Protein AF-A0A523LC96-F1 (afdb_monomer_lite)

Radius of gyration: 19.24 Å; chains: 1; bounding box: 26×58×42 Å

Sequence (80 aa):
MSDLFSTDSPVTEKRFHPLADRMRPINFDQVVGQSHLLGKDKPLRLAIESNQLHSMLFWGPPGTGKTTIARLIARYSDAR

pLDDT: mean 82.94, std 13.51, range [44.5, 94.0]

Structure (mmCIF, N/CA/C/O backbone):
data_AF-A0A523LC96-F1
#
_entry.id   AF-A0A523LC96-F1
#
loop_
_atom_site.group_PDB
_atom_site.id
_atom_site.type_symbol
_atom_site.label_atom_id
_atom_site.label_al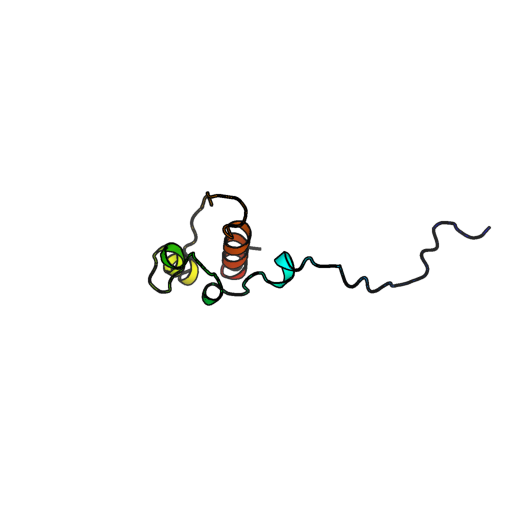t_id
_atom_site.label_comp_id
_atom_site.label_asym_id
_atom_site.label_entity_id
_atom_site.label_seq_id
_atom_site.pdbx_PDB_ins_code
_atom_site.Cartn_x
_atom_site.Cartn_y
_atom_site.Cartn_z
_atom_site.occupancy
_atom_site.B_iso_or_equiv
_atom_site.auth_seq_id
_atom_site.auth_comp_id
_atom_site.auth_asym_id
_atom_site.auth_atom_id
_atom_site.pdbx_PDB_model_num
ATOM 1 N N . MET A 1 1 ? 7.563 46.327 -29.019 1.00 47.53 1 MET A N 1
ATOM 2 C CA . MET A 1 1 ? 8.285 45.481 -28.047 1.00 47.53 1 MET A CA 1
ATOM 3 C C . MET A 1 1 ? 7.369 44.320 -27.717 1.00 47.53 1 MET A C 1
ATOM 5 O O . MET A 1 1 ? 6.415 44.513 -26.981 1.00 47.53 1 MET A O 1
ATOM 9 N N . SER A 1 2 ? 7.569 43.181 -28.377 1.00 52.00 2 SER A N 1
ATOM 10 C CA . SER A 1 2 ? 6.873 41.933 -28.057 1.00 52.00 2 SER A CA 1
ATOM 11 C C . SER A 1 2 ? 7.455 41.385 -26.759 1.00 52.00 2 SER A C 1
ATOM 13 O O . SER A 1 2 ? 8.672 41.230 -26.647 1.00 52.00 2 SER A O 1
ATOM 15 N N . ASP A 1 3 ? 6.588 41.176 -25.779 1.00 64.50 3 ASP A N 1
ATOM 16 C CA . ASP A 1 3 ? 6.925 40.660 -24.462 1.00 64.50 3 ASP A CA 1
ATOM 17 C C . ASP A 1 3 ? 7.433 39.212 -24.575 1.00 64.50 3 ASP A C 1
ATOM 19 O O . ASP A 1 3 ? 6.754 38.321 -25.084 1.00 64.50 3 ASP A O 1
ATOM 23 N N . LEU A 1 4 ? 8.678 39.008 -24.141 1.00 61.00 4 LEU A N 1
ATOM 24 C CA . LEU A 1 4 ? 9.427 37.750 -24.231 1.00 61.00 4 LEU A CA 1
ATOM 25 C C . LEU A 1 4 ? 8.843 36.658 -23.309 1.00 61.00 4 LEU A C 1
ATOM 27 O O . LEU A 1 4 ? 9.240 35.499 -23.405 1.00 61.00 4 LEU A O 1
ATOM 31 N N . PHE A 1 5 ? 7.896 37.026 -22.437 1.00 65.81 5 PHE A N 1
ATOM 32 C CA . PHE A 1 5 ? 7.200 36.136 -21.506 1.00 65.81 5 PHE A CA 1
ATOM 33 C C . PHE A 1 5 ? 5.699 36.020 -21.772 1.00 65.81 5 PHE A C 1
ATOM 35 O O . PHE A 1 5 ? 4.967 35.498 -20.931 1.00 65.81 5 PHE A O 1
ATOM 42 N N . SER A 1 6 ? 5.224 36.449 -22.941 1.00 59.91 6 SER A N 1
ATOM 43 C CA . SER A 1 6 ? 3.864 36.134 -23.374 1.00 59.91 6 SER A CA 1
ATOM 44 C C . SER A 1 6 ? 3.763 34.642 -23.709 1.00 59.91 6 SER A C 1
ATOM 46 O O . SER A 1 6 ? 3.820 34.236 -24.868 1.00 59.91 6 SER A O 1
ATOM 48 N N . THR A 1 7 ? 3.649 33.802 -22.679 1.00 61.75 7 THR A N 1
ATOM 49 C CA . THR A 1 7 ? 3.219 32.407 -22.799 1.00 61.75 7 THR A CA 1
ATOM 50 C C . THR A 1 7 ? 1.758 32.384 -23.215 1.00 61.75 7 THR A C 1
ATOM 52 O O . THR A 1 7 ? 0.846 32.230 -22.405 1.00 61.75 7 THR A O 1
ATOM 55 N N . ASP A 1 8 ? 1.560 32.560 -24.511 1.00 61.25 8 ASP A N 1
ATOM 56 C CA . ASP A 1 8 ? 0.330 32.246 -25.203 1.00 61.25 8 ASP A CA 1
ATOM 57 C C . ASP A 1 8 ? 0.259 30.718 -25.345 1.00 61.25 8 ASP A C 1
ATOM 59 O O . ASP A 1 8 ? 0.941 30.134 -26.187 1.00 61.25 8 ASP A O 1
ATOM 63 N N . SER A 1 9 ? -0.462 30.054 -24.433 1.00 58.09 9 SER A N 1
ATOM 64 C CA . SER A 1 9 ? -1.255 28.827 -24.659 1.00 58.09 9 SER A CA 1
ATOM 65 C C . SER A 1 9 ? -1.595 28.134 -23.331 1.00 58.09 9 SER A C 1
ATOM 67 O O . SER A 1 9 ? -0.685 27.790 -22.572 1.00 58.09 9 SER A O 1
ATOM 69 N N . PRO A 1 10 ? -2.870 27.787 -23.067 1.00 52.41 10 PRO A N 1
ATOM 70 C CA . PRO A 1 10 ? -3.215 26.779 -22.078 1.00 52.41 10 PRO A CA 1
ATOM 71 C C . PRO A 1 10 ? -2.849 25.413 -22.667 1.00 52.41 10 PRO A C 1
ATOM 73 O O . PRO A 1 10 ? -3.705 24.664 -23.143 1.00 52.41 10 PRO A O 1
ATOM 76 N N . VAL A 1 11 ? -1.556 25.081 -22.680 1.00 57.91 11 VAL A N 1
ATOM 77 C CA . VAL A 1 11 ? -1.136 23.709 -22.948 1.00 57.91 11 VAL A CA 1
ATOM 78 C C . VAL A 1 11 ? -1.696 22.901 -21.789 1.00 57.91 11 VAL A C 1
ATOM 80 O O . VAL A 1 11 ? -1.216 22.968 -20.660 1.00 57.91 11 VAL A O 1
ATOM 83 N N . THR A 1 12 ? -2.767 22.160 -22.062 1.00 58.38 12 THR A N 1
ATOM 84 C CA . THR A 1 12 ? -3.176 21.027 -21.240 1.00 58.38 12 THR A CA 1
ATOM 85 C C . THR A 1 12 ? -2.024 20.033 -21.324 1.00 58.38 12 THR A C 1
ATOM 87 O O . THR A 1 12 ? -2.036 19.110 -22.138 1.00 58.38 12 THR A O 1
ATOM 90 N N . GLU A 1 13 ? -0.965 20.276 -20.551 1.00 58.12 13 GLU A N 1
ATOM 91 C CA . GLU A 1 13 ? 0.130 19.344 -20.396 1.00 58.12 13 GLU A CA 1
ATOM 92 C C . GLU A 1 13 ? -0.485 18.100 -19.783 1.00 58.12 13 GLU A C 1
ATOM 94 O O . GLU A 1 13 ? -0.784 18.018 -18.588 1.00 58.12 13 GLU A O 1
ATOM 99 N N . LYS A 1 14 ? -0.714 17.112 -20.639 1.00 61.22 14 LYS A N 1
ATOM 100 C CA . LYS A 1 14 ? -0.937 15.736 -20.245 1.00 61.22 14 LYS A CA 1
ATOM 101 C C . LYS A 1 14 ? 0.339 15.335 -19.503 1.00 61.22 14 LYS A C 1
ATOM 103 O O . LYS A 1 14 ? 1.273 14.853 -20.136 1.00 61.22 14 LYS A O 1
ATOM 108 N N . ARG A 1 15 ? 0.419 15.635 -18.193 1.00 69.75 15 ARG A N 1
ATOM 109 C CA . ARG A 1 15 ? 1.608 15.393 -17.360 1.00 69.75 15 ARG A CA 1
ATOM 110 C C . ARG A 1 15 ? 2.083 13.990 -17.668 1.00 69.75 15 ARG A C 1
ATOM 112 O O . ARG A 1 15 ? 1.345 13.024 -17.442 1.00 69.75 15 ARG A O 1
ATOM 119 N N . PHE A 1 16 ? 3.263 13.895 -18.263 1.00 81.62 16 PHE A N 1
ATOM 120 C CA . PHE A 1 16 ? 3.832 12.621 -18.640 1.00 81.62 16 PHE A CA 1
ATOM 121 C C . PHE A 1 16 ? 4.070 11.834 -17.351 1.00 81.62 16 PHE A C 1
ATOM 123 O O . PHE A 1 16 ? 4.971 12.142 -16.579 1.00 81.62 16 PHE A O 1
ATOM 130 N N . HIS A 1 17 ? 3.211 10.850 -17.084 1.00 84.12 17 HIS A N 1
ATOM 131 C CA . HIS A 1 17 ? 3.368 9.963 -15.941 1.00 84.12 17 HIS A CA 1
ATOM 132 C C . HIS A 1 17 ? 4.109 8.702 -16.399 1.00 84.12 17 HIS A C 1
ATOM 134 O O . HIS A 1 17 ? 3.619 7.997 -17.299 1.00 84.12 17 HIS A O 1
ATOM 140 N N . PRO A 1 18 ? 5.261 8.373 -15.785 1.00 90.12 18 PRO A N 1
ATOM 141 C CA . PRO A 1 18 ? 5.969 7.127 -16.044 1.00 90.12 18 PRO A CA 1
ATOM 142 C C . PRO A 1 18 ? 5.041 5.914 -15.933 1.00 90.12 18 PRO A C 1
ATOM 144 O O . PRO A 1 18 ? 4.064 5.920 -15.181 1.00 90.12 18 PRO A O 1
ATOM 147 N N . LEU A 1 19 ? 5.346 4.839 -16.666 1.00 89.88 19 LEU A N 1
ATOM 148 C CA . LEU A 1 19 ? 4.549 3.607 -16.604 1.00 89.88 19 LEU A CA 1
ATOM 149 C C . LEU A 1 19 ? 4.428 3.088 -15.164 1.00 89.88 19 LEU A C 1
ATOM 151 O O . LEU A 1 19 ? 3.338 2.723 -14.740 1.00 89.88 19 LEU A O 1
ATOM 155 N N . ALA A 1 20 ? 5.520 3.134 -14.397 1.00 87.75 20 ALA A N 1
ATOM 156 C CA . ALA A 1 20 ? 5.539 2.710 -12.999 1.00 87.75 20 ALA A CA 1
ATOM 157 C C . ALA A 1 20 ? 4.525 3.469 -12.128 1.00 87.75 20 ALA A C 1
ATOM 159 O O . ALA A 1 20 ? 3.913 2.878 -11.242 1.00 87.75 20 ALA A O 1
ATOM 160 N N . ASP A 1 21 ? 4.308 4.760 -12.395 1.00 87.56 21 ASP A N 1
ATOM 161 C CA . ASP A 1 21 ? 3.315 5.554 -11.675 1.00 87.56 21 ASP A CA 1
ATOM 162 C C . ASP A 1 21 ? 1.888 5.162 -12.064 1.00 87.56 21 ASP A C 1
ATOM 164 O O . ASP A 1 21 ? 1.025 5.075 -11.191 1.00 87.56 21 ASP A O 1
ATOM 168 N N . ARG A 1 22 ? 1.661 4.882 -13.353 1.00 89.44 22 ARG A N 1
ATOM 169 C CA . ARG A 1 22 ? 0.363 4.451 -13.897 1.00 89.44 22 ARG A CA 1
ATOM 170 C C . ARG A 1 22 ? -0.028 3.036 -13.472 1.00 89.44 22 ARG A C 1
ATOM 172 O O . ARG A 1 22 ? -1.209 2.764 -13.317 1.00 89.44 22 ARG A O 1
ATOM 179 N N . MET A 1 23 ? 0.949 2.154 -13.279 1.00 90.94 23 MET A N 1
ATOM 180 C CA . MET A 1 23 ? 0.746 0.761 -12.864 1.00 90.94 23 MET A CA 1
ATOM 181 C C . MET A 1 23 ? 0.612 0.595 -11.345 1.00 90.94 23 ME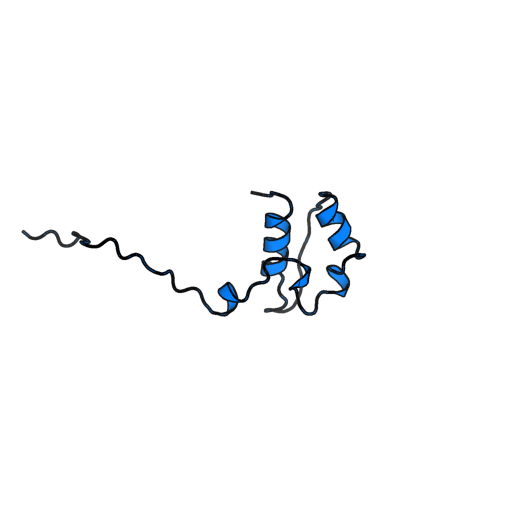T A C 1
ATOM 183 O O . MET A 1 23 ? 0.508 -0.533 -10.865 1.00 90.94 23 MET A O 1
ATOM 187 N N . ARG A 1 24 ? 0.654 1.682 -10.558 1.00 92.19 24 ARG A N 1
ATOM 188 C CA . ARG A 1 24 ? 0.510 1.557 -9.106 1.00 92.19 24 ARG A CA 1
ATOM 189 C C . ARG A 1 24 ? -0.882 1.005 -8.752 1.00 92.19 24 ARG A C 1
ATOM 191 O O . ARG A 1 24 ? -1.874 1.573 -9.203 1.00 92.19 24 ARG A O 1
ATOM 198 N N . PRO A 1 25 ? -0.951 -0.028 -7.895 1.00 93.56 25 PRO A N 1
ATOM 199 C CA . PRO A 1 25 ? -2.187 -0.531 -7.312 1.00 93.56 25 PRO A CA 1
ATOM 200 C C . PRO A 1 25 ? -3.095 0.576 -6.768 1.00 93.56 25 PRO A C 1
ATOM 202 O O . PRO A 1 25 ? -2.618 1.513 -6.119 1.00 93.56 25 PRO A O 1
ATOM 205 N N . ILE A 1 26 ? -4.402 0.441 -6.998 1.00 92.38 26 ILE A N 1
ATOM 206 C CA . ILE A 1 26 ? -5.430 1.351 -6.459 1.00 92.38 26 ILE A CA 1
ATOM 207 C C . ILE A 1 26 ? -6.081 0.830 -5.174 1.00 92.38 26 ILE A C 1
ATOM 209 O O . ILE A 1 26 ? -6.686 1.609 -4.443 1.00 92.38 26 ILE A O 1
ATOM 213 N N . ASN A 1 27 ? -5.935 -0.463 -4.889 1.00 91.38 27 ASN A N 1
ATOM 214 C CA . ASN A 1 27 ? -6.401 -1.111 -3.669 1.00 91.38 27 ASN A CA 1
ATOM 215 C C . ASN A 1 27 ? -5.389 -2.175 -3.213 1.00 91.38 27 ASN A C 1
ATOM 217 O O . ASN A 1 27 ? -4.460 -2.529 -3.943 1.00 91.38 27 ASN A O 1
ATOM 221 N N . PHE A 1 28 ? -5.565 -2.674 -1.992 1.00 91.44 28 PHE A N 1
ATOM 222 C CA . PHE A 1 28 ? -4.666 -3.661 -1.393 1.00 91.44 28 PHE A CA 1
ATOM 223 C C . PHE A 1 28 ? -4.698 -5.027 -2.093 1.00 91.44 28 PHE A C 1
ATOM 225 O O . PHE A 1 28 ? -3.690 -5.727 -2.086 1.00 91.44 28 PHE A O 1
ATOM 232 N N . ASP A 1 29 ? -5.807 -5.388 -2.742 1.00 90.94 29 ASP A N 1
ATOM 233 C CA . ASP A 1 29 ? -5.957 -6.681 -3.423 1.00 90.94 29 ASP A CA 1
ATOM 234 C C . ASP A 1 29 ? -5.155 -6.747 -4.738 1.00 90.94 29 ASP A C 1
ATOM 236 O O . ASP A 1 29 ? -4.822 -7.828 -5.215 1.00 90.94 29 ASP A O 1
ATOM 240 N N . GLN A 1 30 ? -4.786 -5.592 -5.300 1.00 93.12 30 GLN A N 1
ATOM 241 C CA . GLN A 1 30 ? -3.894 -5.476 -6.459 1.00 93.12 30 GLN A CA 1
ATOM 242 C C . GLN A 1 30 ? -2.403 -5.495 -6.088 1.00 93.12 30 GLN A C 1
ATOM 244 O O . GLN A 1 30 ? -1.545 -5.466 -6.974 1.00 93.12 30 GLN A O 1
ATOM 249 N N . VAL A 1 31 ? -2.056 -5.507 -4.797 1.00 92.31 31 VAL A N 1
ATOM 250 C CA . VAL A 1 31 ? -0.655 -5.549 -4.368 1.00 92.31 31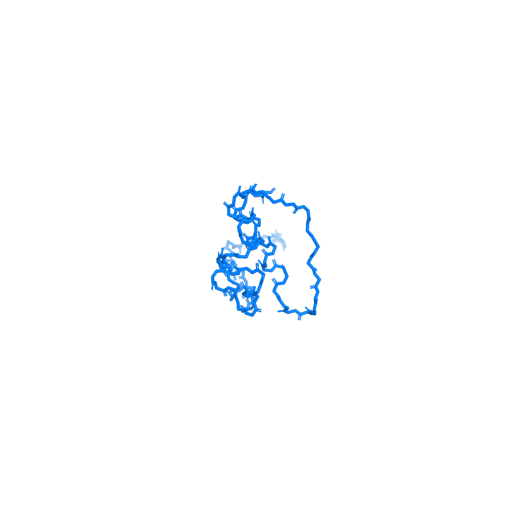 VAL A CA 1
ATOM 251 C C . VAL A 1 31 ? -0.110 -6.969 -4.521 1.00 92.31 31 VAL A C 1
ATOM 253 O O . VAL A 1 31 ? -0.532 -7.900 -3.841 1.00 92.31 31 VAL A O 1
ATOM 256 N N . VAL A 1 32 ? 0.890 -7.125 -5.386 1.00 90.75 32 VAL A N 1
ATOM 257 C CA . VAL A 1 32 ? 1.531 -8.417 -5.664 1.00 90.75 32 VAL A CA 1
ATOM 258 C C . VAL A 1 32 ? 2.717 -8.654 -4.721 1.00 90.75 32 VAL A C 1
ATOM 260 O O . VAL A 1 32 ? 3.499 -7.746 -4.445 1.00 90.75 32 VAL A O 1
ATOM 263 N N . GLY A 1 33 ? 2.860 -9.886 -4.221 1.00 89.44 33 GLY A N 1
ATOM 264 C CA . GLY A 1 33 ? 4.023 -10.341 -3.441 1.00 89.44 33 GLY A CA 1
ATOM 265 C C . GLY A 1 33 ? 4.004 -10.000 -1.945 1.00 89.44 33 GLY A C 1
ATOM 266 O O . GLY A 1 33 ? 4.802 -10.543 -1.186 1.00 89.44 33 GLY A O 1
ATOM 267 N N . GLN A 1 34 ? 3.069 -9.159 -1.491 1.00 89.81 34 GLN A N 1
ATOM 268 C CA . GLN A 1 34 ? 2.973 -8.713 -0.090 1.00 89.81 34 GLN A CA 1
ATOM 269 C C . GLN A 1 34 ? 1.780 -9.324 0.665 1.00 89.81 34 GLN A C 1
ATOM 271 O O . GLN A 1 34 ? 1.349 -8.803 1.692 1.00 89.81 34 GLN A O 1
ATOM 276 N N . SER A 1 35 ? 1.244 -10.455 0.196 1.00 89.44 35 SER A N 1
ATOM 277 C CA . SER A 1 35 ? 0.065 -11.118 0.782 1.00 89.44 35 SER A CA 1
ATOM 278 C C . SER A 1 35 ? 0.270 -11.571 2.232 1.00 89.44 35 SER A C 1
ATOM 280 O O . SER A 1 35 ? -0.685 -11.665 2.998 1.00 89.44 35 SER A O 1
ATOM 282 N N . HIS A 1 36 ? 1.517 -11.828 2.632 1.00 88.69 36 HIS A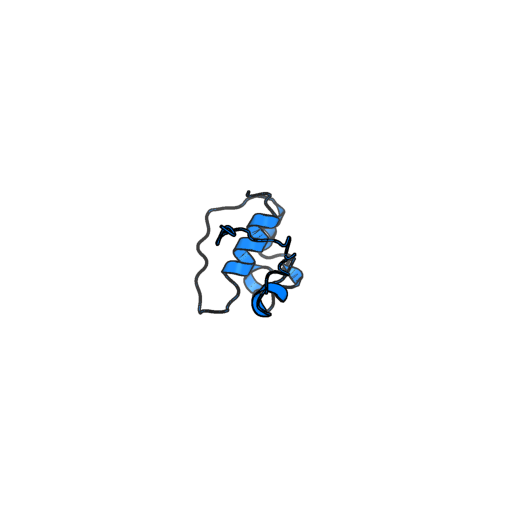 N 1
ATOM 283 C CA . HIS A 1 36 ? 1.857 -12.180 4.009 1.00 88.69 36 HIS A CA 1
ATOM 284 C C . HIS A 1 36 ? 1.627 -11.018 4.994 1.00 88.69 36 HIS A C 1
ATOM 286 O O . HIS A 1 36 ? 1.343 -11.283 6.161 1.00 88.69 36 HIS A O 1
ATOM 292 N N . LEU A 1 37 ? 1.677 -9.766 4.520 1.00 88.94 37 LEU A N 1
ATOM 293 C CA . LEU A 1 37 ? 1.398 -8.554 5.301 1.00 88.94 37 LEU A CA 1
ATOM 294 C C . LEU A 1 37 ? -0.011 -7.999 5.050 1.00 88.94 37 LEU A C 1
ATOM 296 O O . LEU A 1 37 ? -0.668 -7.572 5.992 1.00 88.94 37 LEU A O 1
ATOM 300 N N . LEU A 1 38 ? -0.468 -7.993 3.793 1.00 90.19 38 LEU A N 1
ATOM 301 C CA . LEU A 1 38 ? -1.674 -7.273 3.344 1.00 90.19 38 LEU A CA 1
ATOM 302 C C . LEU A 1 38 ? -2.851 -8.181 2.955 1.00 90.19 38 LEU A C 1
ATOM 304 O O . LEU A 1 38 ? -3.867 -7.694 2.450 1.00 90.19 38 LEU A O 1
ATOM 308 N N . GLY A 1 39 ? -2.721 -9.495 3.159 1.00 90.44 39 GLY A N 1
ATOM 309 C CA . GLY A 1 39 ? -3.830 -10.434 2.986 1.00 90.44 39 GLY A CA 1
ATOM 310 C C . GLY A 1 39 ? -5.007 -10.091 3.903 1.00 90.44 39 GLY A C 1
ATOM 311 O O . GLY A 1 39 ? -4.807 -9.487 4.952 1.00 90.44 39 GLY A O 1
ATOM 312 N N . LYS A 1 40 ? -6.225 -10.482 3.509 1.00 88.38 40 LYS A N 1
ATOM 313 C CA . LYS A 1 40 ? -7.489 -10.091 4.166 1.00 88.38 40 LYS A CA 1
ATOM 314 C C . LYS A 1 40 ? -7.490 -10.305 5.685 1.00 88.38 40 LYS A C 1
ATOM 316 O O . LYS A 1 40 ? -7.847 -9.402 6.422 1.00 88.38 40 LYS A O 1
ATOM 321 N N . ASP A 1 41 ? -6.957 -11.433 6.144 1.00 90.06 41 ASP A N 1
ATOM 322 C CA . ASP A 1 41 ? -6.953 -11.791 7.571 1.00 90.06 41 ASP A CA 1
ATOM 323 C C . ASP A 1 41 ? -5.637 -11.442 8.284 1.00 90.06 41 ASP A C 1
ATOM 325 O O . ASP A 1 41 ? -5.325 -11.972 9.352 1.00 90.06 41 ASP A O 1
ATOM 329 N N . LYS A 1 42 ? -4.788 -10.607 7.671 1.00 93.00 42 LYS A N 1
ATOM 330 C CA . LYS A 1 42 ? -3.497 -10.238 8.257 1.00 93.00 42 LYS A CA 1
ATOM 331 C C . LYS A 1 42 ? -3.652 -9.064 9.221 1.00 93.00 42 LYS A C 1
ATOM 333 O O . LYS A 1 42 ? -4.403 -8.138 8.922 1.00 93.00 42 LYS A O 1
ATOM 338 N N . PRO A 1 43 ? -2.886 -9.036 10.332 1.00 90.00 43 PRO A N 1
ATOM 339 C CA . PRO A 1 43 ? -3.026 -8.003 11.358 1.00 90.00 43 PRO A CA 1
ATOM 340 C C . PRO A 1 43 ? -2.939 -6.576 10.813 1.00 90.00 43 PRO A C 1
ATOM 342 O O . PRO A 1 43 ? -3.719 -5.720 11.208 1.00 90.00 43 PRO A O 1
ATOM 345 N N . LEU A 1 44 ? -2.028 -6.329 9.865 1.00 90.00 44 LEU A N 1
ATOM 346 C CA . LEU A 1 44 ? -1.881 -5.011 9.253 1.00 90.00 44 LEU A CA 1
ATOM 347 C C . LEU A 1 44 ? -3.110 -4.629 8.417 1.00 90.00 44 LEU A C 1
ATOM 349 O O . LEU A 1 44 ? -3.578 -3.501 8.522 1.00 90.00 44 LEU A O 1
ATOM 353 N N . ARG A 1 45 ? -3.654 -5.558 7.619 1.00 91.00 45 ARG A N 1
ATOM 354 C CA . ARG A 1 45 ? -4.871 -5.325 6.828 1.00 91.00 45 ARG A CA 1
ATOM 355 C C . ARG A 1 45 ? -6.062 -5.023 7.734 1.00 91.00 45 ARG A C 1
ATOM 357 O O . ARG A 1 45 ? -6.728 -4.020 7.515 1.00 91.00 45 ARG A O 1
ATOM 364 N N . LEU A 1 46 ? -6.251 -5.818 8.785 1.00 91.19 46 LEU A N 1
ATOM 365 C CA . LEU A 1 46 ? -7.318 -5.620 9.766 1.00 91.19 46 LEU A CA 1
ATOM 366 C C . LEU A 1 46 ? -7.182 -4.284 10.509 1.00 91.19 46 LEU A C 1
ATOM 368 O O . LEU A 1 46 ? -8.178 -3.596 10.686 1.00 91.19 46 LEU A O 1
ATOM 372 N N . ALA A 1 47 ? -5.966 -3.886 10.898 1.00 90.38 47 ALA A N 1
ATOM 373 C CA . ALA A 1 47 ? -5.716 -2.603 11.561 1.00 90.38 47 ALA A CA 1
ATOM 374 C C . ALA A 1 47 ? -5.991 -1.397 10.648 1.00 90.38 47 ALA A C 1
ATOM 376 O O . ALA A 1 47 ? -6.492 -0.370 11.104 1.00 90.38 47 ALA A O 1
ATOM 377 N N . ILE A 1 48 ? -5.674 -1.518 9.353 1.00 89.31 48 ILE A N 1
ATOM 378 C CA . ILE A 1 48 ? -6.030 -0.509 8.350 1.00 89.31 48 ILE A CA 1
ATOM 379 C C . ILE A 1 48 ? -7.557 -0.449 8.199 1.00 89.31 48 ILE A C 1
ATOM 381 O O . ILE A 1 48 ? -8.131 0.635 8.259 1.00 89.31 48 ILE A O 1
ATOM 385 N N . GLU A 1 49 ? -8.215 -1.601 8.049 1.00 88.19 49 GLU A N 1
ATOM 386 C CA . GLU A 1 49 ? -9.665 -1.700 7.845 1.00 88.19 49 GLU A CA 1
ATOM 387 C C . GLU A 1 49 ? -10.482 -1.231 9.057 1.00 88.19 49 GLU A C 1
ATOM 389 O O . GLU A 1 49 ? -11.544 -0.637 8.874 1.00 88.19 49 GLU A O 1
ATOM 394 N N . SER A 1 50 ? -9.969 -1.421 10.276 1.00 89.69 50 SER A N 1
ATOM 395 C CA . SER A 1 50 ? -10.574 -0.942 11.525 1.00 89.69 50 SER A CA 1
ATOM 396 C C . SER A 1 50 ? -10.244 0.518 11.866 1.00 89.69 50 SER A C 1
ATOM 398 O O . SER A 1 50 ? -10.663 1.007 12.916 1.00 89.69 50 SER A O 1
ATOM 400 N N . ASN A 1 51 ? -9.501 1.219 11.001 1.00 85.81 51 ASN A N 1
ATOM 401 C CA . ASN A 1 51 ? -9.009 2.584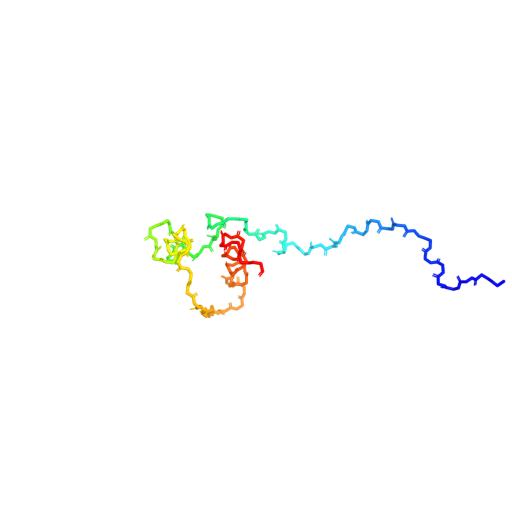 11.213 1.00 85.81 51 ASN A CA 1
ATOM 402 C C . ASN A 1 51 ? -8.152 2.756 12.488 1.00 85.81 51 ASN A C 1
ATOM 404 O O . ASN A 1 51 ? -8.097 3.831 13.084 1.00 85.81 51 ASN A O 1
ATOM 408 N N . GLN A 1 52 ? -7.460 1.697 12.914 1.00 86.44 52 GLN A N 1
ATOM 409 C CA . GLN A 1 52 ? -6.540 1.700 14.055 1.00 86.44 52 GLN A CA 1
ATOM 410 C C . GLN A 1 52 ? -5.087 1.744 13.572 1.00 86.44 52 GLN A C 1
ATOM 412 O O . GLN A 1 52 ? -4.268 0.862 13.854 1.00 86.44 52 GLN A O 1
ATOM 417 N N . LEU A 1 53 ? -4.757 2.778 12.799 1.00 83.50 53 LEU A N 1
ATOM 418 C CA . LEU A 1 53 ? -3.409 2.945 12.271 1.00 83.50 53 LEU A CA 1
ATOM 419 C C . LEU A 1 53 ? -2.425 3.400 13.346 1.00 83.50 53 LEU A C 1
ATOM 421 O O . LEU A 1 53 ? -2.651 4.371 14.060 1.00 83.50 53 LEU A O 1
ATOM 425 N N . HIS A 1 54 ? -1.288 2.715 13.389 1.00 84.44 54 HIS A N 1
ATOM 426 C CA . HIS A 1 54 ? -0.155 3.055 14.239 1.00 84.44 54 HIS A CA 1
ATOM 427 C C . HIS A 1 54 ? 0.982 3.629 13.386 1.00 84.44 54 HIS A C 1
ATOM 429 O O . HIS A 1 54 ? 1.031 3.427 12.170 1.00 84.44 54 HIS A O 1
ATOM 435 N N . SER A 1 55 ? 1.933 4.311 14.022 1.00 88.88 55 SER A N 1
ATOM 436 C CA . SER A 1 55 ? 3.180 4.712 13.365 1.00 88.88 55 SER A CA 1
ATOM 437 C C . SER A 1 55 ? 3.934 3.481 12.851 1.00 88.88 55 SER A C 1
ATOM 439 O O . SER A 1 55 ? 4.128 2.514 13.586 1.00 88.88 55 SER A O 1
ATOM 441 N N . MET A 1 56 ? 4.371 3.511 11.589 1.00 89.69 56 MET A N 1
ATOM 442 C CA . MET A 1 56 ? 4.994 2.371 10.906 1.00 89.69 56 MET A CA 1
ATOM 443 C C . MET A 1 56 ? 6.263 2.784 10.157 1.00 89.69 56 MET A C 1
ATOM 445 O O . MET A 1 56 ? 6.329 3.862 9.569 1.00 89.69 56 MET A O 1
ATOM 449 N N . LEU A 1 57 ? 7.246 1.881 10.113 1.00 91.56 57 LEU A N 1
ATOM 450 C CA . LEU A 1 57 ? 8.444 1.996 9.281 1.00 91.56 57 LEU A CA 1
ATOM 451 C C . LEU A 1 57 ? 8.415 0.912 8.195 1.00 91.56 57 LEU A C 1
ATOM 453 O O . LEU A 1 57 ? 8.406 -0.277 8.503 1.00 91.56 57 LEU A O 1
ATOM 457 N N . PHE A 1 58 ? 8.447 1.310 6.921 1.00 91.62 58 PHE A N 1
ATOM 458 C CA . PHE A 1 58 ? 8.564 0.364 5.808 1.00 91.62 58 PHE A CA 1
ATOM 459 C C . PHE A 1 58 ? 10.032 0.153 5.433 1.00 91.62 58 PHE A C 1
ATOM 461 O O . PHE A 1 58 ? 10.688 1.069 4.938 1.00 91.62 58 PHE A O 1
ATOM 468 N N . TRP A 1 59 ? 10.531 -1.073 5.593 1.00 92.19 59 TRP A N 1
ATOM 469 C CA . TRP A 1 59 ? 11.900 -1.451 5.238 1.00 92.19 59 TRP A CA 1
ATOM 470 C C . TRP A 1 59 ? 11.926 -2.537 4.156 1.00 92.19 59 TRP A C 1
ATOM 472 O O . TRP A 1 59 ? 11.043 -3.387 4.080 1.00 92.19 59 TRP A O 1
ATOM 482 N N . GLY A 1 60 ? 12.922 -2.474 3.270 1.00 91.88 60 GLY A N 1
ATOM 483 C CA . GLY A 1 60 ? 13.150 -3.477 2.231 1.00 91.88 60 GLY A CA 1
ATOM 484 C C . GLY A 1 60 ? 13.843 -2.922 0.978 1.00 91.88 60 GLY A C 1
ATOM 485 O O . GLY A 1 60 ? 13.946 -1.699 0.831 1.00 91.88 60 GLY A O 1
ATOM 486 N N . PRO A 1 61 ? 14.261 -3.794 0.043 1.00 93.25 61 PRO A N 1
ATOM 487 C CA . PRO A 1 61 ? 14.977 -3.429 -1.188 1.00 93.25 61 PRO A CA 1
ATOM 488 C C . PRO A 1 61 ? 14.225 -2.419 -2.079 1.00 93.25 61 PRO A C 1
ATOM 490 O O . PRO A 1 61 ? 13.005 -2.267 -1.947 1.00 93.25 61 PRO A O 1
ATOM 493 N N . PRO A 1 62 ? 14.894 -1.698 -2.997 1.00 92.81 62 PRO A N 1
ATOM 494 C CA . PRO A 1 62 ? 14.206 -0.815 -3.942 1.00 92.81 62 PRO A CA 1
ATOM 495 C C . PRO A 1 62 ? 13.188 -1.600 -4.791 1.00 92.81 62 PRO A C 1
ATOM 497 O O . PRO A 1 62 ? 13.392 -2.766 -5.103 1.00 92.81 62 PRO A O 1
ATOM 500 N N . GLY A 1 63 ? 12.060 -0.971 -5.135 1.00 89.00 63 GLY A N 1
ATOM 501 C CA . GLY A 1 63 ? 11.027 -1.593 -5.977 1.00 89.00 63 GLY A CA 1
ATOM 502 C C . GLY A 1 63 ? 10.026 -2.520 -5.269 1.00 89.00 63 GLY A C 1
ATOM 503 O O . GLY A 1 63 ? 9.042 -2.903 -5.887 1.00 89.00 63 GLY A O 1
ATOM 504 N N . THR A 1 64 ? 10.168 -2.812 -3.968 1.00 91.69 64 THR A N 1
ATOM 505 C CA . THR A 1 64 ? 9.244 -3.718 -3.236 1.00 91.69 64 THR A CA 1
ATOM 506 C C . THR A 1 64 ? 7.857 -3.150 -2.904 1.00 91.69 64 THR A C 1
ATOM 508 O O . THR A 1 64 ? 7.080 -3.782 -2.190 1.00 91.69 64 THR A O 1
ATOM 511 N N . GLY A 1 65 ? 7.535 -1.946 -3.383 1.00 90.88 65 GLY A N 1
ATOM 512 C CA . GLY A 1 65 ? 6.203 -1.356 -3.226 1.00 90.88 65 GLY A CA 1
ATOM 513 C C . GLY A 1 65 ? 5.962 -0.561 -1.937 1.00 90.88 65 GLY A C 1
ATOM 514 O O . GLY A 1 65 ? 4.840 -0.121 -1.728 1.00 90.88 65 GLY A O 1
ATOM 515 N N . LYS A 1 66 ? 6.981 -0.290 -1.109 1.00 94.00 66 LYS A N 1
ATOM 516 C CA . LYS A 1 66 ? 6.850 0.483 0.152 1.00 94.00 66 LYS A CA 1
ATOM 517 C C . LYS A 1 66 ? 6.059 1.790 -0.004 1.00 94.00 66 LYS A C 1
ATOM 519 O O . LYS A 1 66 ? 5.068 2.008 0.682 1.00 94.00 66 LYS A O 1
ATOM 524 N N . THR A 1 67 ? 6.460 2.636 -0.955 1.00 92.19 67 THR A N 1
ATOM 525 C CA . THR A 1 67 ? 5.792 3.920 -1.228 1.00 92.19 67 THR A CA 1
ATOM 526 C C . THR A 1 67 ? 4.360 3.728 -1.724 1.00 92.19 67 THR A C 1
ATOM 528 O O . THR A 1 67 ? 3.478 4.517 -1.399 1.00 92.19 67 THR A O 1
ATOM 531 N N . THR A 1 68 ? 4.116 2.674 -2.504 1.00 93.25 68 THR A N 1
ATOM 532 C CA . THR A 1 68 ? 2.776 2.324 -2.983 1.00 93.25 68 THR A CA 1
ATOM 533 C C . THR A 1 68 ? 1.875 1.926 -1.815 1.00 93.25 68 THR A C 1
ATOM 535 O O . THR A 1 68 ? 0.763 2.433 -1.719 1.00 93.25 68 THR A O 1
ATOM 538 N N . ILE A 1 69 ? 2.362 1.080 -0.903 1.00 92.75 69 ILE A N 1
ATOM 539 C CA . ILE A 1 69 ? 1.613 0.630 0.279 1.00 92.75 69 ILE A CA 1
ATOM 540 C C . ILE A 1 69 ? 1.291 1.813 1.191 1.00 92.75 69 ILE A C 1
ATOM 542 O O . ILE A 1 69 ? 0.135 1.991 1.559 1.00 92.75 69 ILE A O 1
ATOM 546 N N . ALA A 1 70 ? 2.273 2.668 1.486 1.00 91.88 70 ALA A N 1
ATOM 547 C CA . ALA A 1 70 ? 2.052 3.867 2.294 1.00 91.88 70 ALA A CA 1
ATOM 548 C C . ALA A 1 70 ? 0.961 4.773 1.694 1.00 91.88 70 ALA A C 1
ATOM 550 O O . ALA A 1 70 ? 0.094 5.271 2.407 1.00 91.88 70 ALA A O 1
ATOM 551 N N . ARG A 1 71 ? 0.950 4.933 0.363 1.00 91.25 71 ARG A N 1
ATOM 552 C CA . ARG A 1 71 ? -0.080 5.711 -0.336 1.00 91.25 71 ARG A CA 1
ATOM 553 C C . ARG A 1 71 ? -1.461 5.059 -0.280 1.00 91.25 71 ARG A C 1
ATOM 555 O O . ARG A 1 71 ? -2.449 5.778 -0.170 1.00 91.25 71 ARG A O 1
ATOM 562 N N . LEU A 1 72 ? -1.542 3.733 -0.386 1.00 91.75 72 LEU A N 1
ATOM 563 C CA . LEU A 1 72 ? -2.807 3.009 -0.237 1.00 91.75 72 LEU A CA 1
ATOM 564 C C . LEU A 1 72 ? -3.375 3.171 1.172 1.00 91.75 72 LEU A C 1
ATOM 566 O O . LEU A 1 72 ? -4.564 3.433 1.308 1.00 91.75 72 LEU A O 1
ATOM 570 N N . ILE A 1 73 ? -2.523 3.082 2.196 1.00 91.31 73 ILE A N 1
A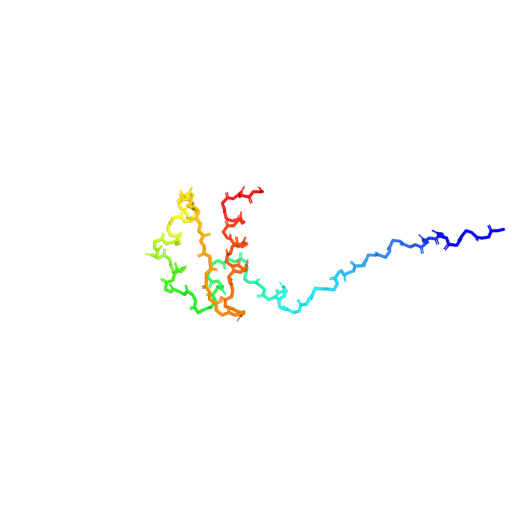TOM 571 C CA . ILE A 1 73 ? -2.915 3.292 3.594 1.00 91.31 73 ILE A CA 1
ATOM 572 C C . ILE A 1 73 ? -3.444 4.711 3.791 1.00 91.31 73 ILE A C 1
ATOM 574 O O . ILE A 1 73 ? -4.557 4.861 4.276 1.00 91.31 73 ILE A O 1
ATOM 578 N N . ALA A 1 74 ? -2.715 5.732 3.327 1.00 89.38 74 ALA A N 1
ATOM 579 C CA . ALA A 1 74 ? -3.150 7.125 3.445 1.00 89.38 74 ALA A CA 1
ATOM 580 C C . ALA A 1 74 ? -4.502 7.387 2.757 1.00 89.38 74 ALA A C 1
ATOM 582 O O . ALA A 1 74 ? -5.353 8.085 3.299 1.00 89.38 74 ALA A O 1
ATOM 583 N N . ARG A 1 75 ? -4.721 6.784 1.578 1.00 88.06 75 ARG A N 1
ATOM 584 C CA . ARG A 1 75 ? -6.010 6.851 0.871 1.00 88.06 75 ARG A CA 1
ATOM 585 C C . ARG A 1 75 ? -7.137 6.152 1.622 1.00 88.06 75 ARG A C 1
ATOM 587 O O . ARG A 1 75 ? -8.276 6.578 1.498 1.00 88.06 75 ARG A O 1
ATOM 594 N N . TYR A 1 76 ? -6.833 5.063 2.321 1.00 86.38 76 TYR A N 1
ATOM 595 C CA . TYR A 1 76 ? -7.831 4.280 3.037 1.00 86.38 76 TYR A CA 1
ATOM 596 C C . TYR A 1 76 ? -8.248 4.951 4.351 1.00 86.38 76 TYR A C 1
ATOM 598 O O . TYR A 1 76 ? -9.426 4.963 4.683 1.00 86.38 76 TYR A O 1
ATOM 606 N N . SER A 1 77 ? -7.299 5.527 5.089 1.00 80.75 77 SER A N 1
ATOM 607 C CA . SER A 1 77 ? -7.539 6.078 6.429 1.00 80.75 77 SER A CA 1
ATOM 608 C C . SER A 1 77 ? -7.897 7.562 6.462 1.00 80.75 77 SER A C 1
ATOM 610 O O . SER A 1 77 ? -7.750 8.188 7.508 1.00 80.75 77 SER A O 1
ATOM 612 N N . ASP A 1 78 ? -8.270 8.146 5.319 1.00 69.00 78 ASP A N 1
ATOM 613 C CA . ASP A 1 78 ? -8.540 9.585 5.157 1.00 69.00 78 ASP A CA 1
ATOM 614 C C . ASP A 1 78 ? -7.430 10.492 5.739 1.00 69.00 78 ASP A C 1
ATOM 616 O O . ASP A 1 78 ? -7.654 11.634 6.145 1.00 69.00 78 ASP A O 1
ATOM 620 N N . ALA A 1 79 ? -6.198 9.972 5.787 1.00 57.91 79 ALA A N 1
ATOM 621 C CA . ALA A 1 79 ? -5.042 10.704 6.273 1.00 57.91 79 ALA A CA 1
ATOM 622 C C . ALA A 1 79 ? -4.620 11.680 5.168 1.00 57.91 79 ALA A C 1
ATOM 624 O O . ALA A 1 79 ? -3.900 11.308 4.236 1.00 57.91 79 ALA A O 1
ATOM 625 N N . ARG A 1 80 ? -5.157 12.901 5.237 1.00 44.50 80 ARG A N 1
ATOM 626 C CA . ARG A 1 80 ? -4.763 14.036 4.394 1.00 44.50 80 ARG A CA 1
ATOM 627 C C . ARG A 1 80 ? -3.447 14.651 4.844 1.00 44.50 80 ARG A C 1
ATOM 629 O O . ARG A 1 80 ? -3.271 14.835 6.067 1.00 44.50 80 ARG A O 1
#

Secondary structure (DSSP, 8-state):
---TT-------------HHHHTS-SSGGG--S-HHHHSTTSHHHHHHHTT---------STTSSHHHHHHHHHHHTT--

Foldseek 3Di:
DPDPPPPPDPPPPPPDDDPVRVQQDLALVSQPPCCQQCPCPHPNVVCLVVLVDDDDDDDDDPPNCSVSVVVNSCVSNVPD